Protein AF-A0A7X2L5D1-F1 (afdb_monomer_lite)

pLDDT: mean 70.17, std 17.91, range [30.97, 89.94]

Foldseek 3Di:
DPVVVVVVVVCVQAPAAPWDWDFDDDAAWTKIWIDGDPDPWIKIKTWRDGPDPVPPDPCQDPVNVQVVQVVQCVCVVVDPWPWWHWDATPVRGQWDWDADPNDIIIMGMTTDDDPPDDPDPFPQPPDPRIRTGDDDD

Sequence (137 aa):
MDYTKCFKEVLLKYSFIDPIVELIRHNENITYKVKEKGSADTYLLRMHKPVTKNMQGMHNTREAIQSELEYLLAWSVHSDLPVQIPVSNLNGKLVTSVVIECEEVHCSVLKWIVPLWPKVNCEILYYPFTLILFPEE

Secondary structure (DSSP, 8-state):
--HHHHHHHHHTTTT-SSEEEEEEE-SSSEEEEEEETT-S-EEEEEEE--SSGGG--GGGSHHHHHHHHHHHHHHHHH-SS-BPPEE--TTS-SEEEEEETTEEEEEEEEEPPPP-S-S------EETTEEB-PPP-

Organism: NCBI:txid2666075

Structure (mmCIF, N/CA/C/O backbone):
data_AF-A0A7X2L5D1-F1
#
_entry.id   AF-A0A7X2L5D1-F1
#
loop_
_atom_site.group_PDB
_atom_site.id
_atom_site.type_symbol
_atom_site.label_atom_id
_atom_site.label_alt_id
_atom_site.label_comp_id
_atom_site.label_asym_id
_atom_site.label_entity_id
_atom_site.label_seq_id
_atom_site.pdbx_PDB_ins_code
_atom_site.Cartn_x
_atom_site.Cartn_y
_atom_site.Cartn_z
_atom_site.occupancy
_atom_site.B_iso_or_equiv
_atom_site.auth_seq_id
_atom_site.auth_comp_id
_atom_site.auth_asym_id
_atom_site.auth_atom_id
_atom_site.pdbx_PDB_model_num
ATOM 1 N N . MET A 1 1 ? -15.408 -9.327 9.034 1.00 53.94 1 MET A N 1
ATOM 2 C CA . MET A 1 1 ? -14.887 -8.227 8.200 1.00 53.94 1 MET A CA 1
ATOM 3 C C . MET A 1 1 ? -14.406 -8.789 6.878 1.00 53.94 1 MET A C 1
ATOM 5 O O . MET A 1 1 ? -13.429 -9.530 6.852 1.00 53.94 1 MET A O 1
ATOM 9 N N . ASP A 1 2 ? -15.097 -8.450 5.791 1.00 60.69 2 ASP A N 1
ATOM 10 C CA . ASP A 1 2 ? -14.664 -8.750 4.423 1.00 60.69 2 ASP A CA 1
ATOM 11 C C . ASP A 1 2 ? -13.571 -7.764 3.990 1.00 60.69 2 ASP A C 1
ATOM 13 O O . ASP A 1 2 ? -13.816 -6.780 3.285 1.00 60.69 2 ASP A O 1
ATOM 17 N N . TYR A 1 3 ? -12.329 -8.026 4.403 1.00 65.38 3 TYR A N 1
ATOM 18 C CA . TYR A 1 3 ? -11.176 -7.207 4.004 1.00 65.38 3 TYR A CA 1
ATOM 19 C C . TYR A 1 3 ? -10.985 -7.154 2.479 1.00 65.38 3 TYR A C 1
ATOM 21 O O . TYR A 1 3 ? -10.403 -6.208 1.949 1.00 65.38 3 TYR A O 1
ATOM 29 N N . THR A 1 4 ? -11.563 -8.122 1.765 1.00 67.62 4 THR A N 1
ATOM 30 C CA . THR A 1 4 ? -11.601 -8.196 0.304 1.00 67.62 4 THR A CA 1
ATOM 31 C C . THR A 1 4 ? -12.297 -7.006 -0.356 1.00 67.62 4 THR A C 1
ATOM 33 O O . THR A 1 4 ? -11.934 -6.623 -1.465 1.00 67.62 4 THR A O 1
ATOM 36 N N . LYS A 1 5 ? -13.299 -6.404 0.299 1.00 71.56 5 LYS A N 1
ATOM 37 C CA . LYS A 1 5 ? -13.961 -5.194 -0.217 1.00 71.56 5 LYS A CA 1
ATOM 38 C C . LYS A 1 5 ? -13.126 -3.945 0.043 1.00 71.56 5 LYS A C 1
ATOM 40 O O . LYS A 1 5 ? -13.040 -3.085 -0.824 1.00 71.56 5 LYS A O 1
ATOM 45 N N . CYS A 1 6 ? -12.465 -3.887 1.198 1.00 74.38 6 CYS A N 1
ATOM 46 C CA . CYS A 1 6 ? -11.640 -2.751 1.590 1.00 74.38 6 CYS A CA 1
ATOM 47 C C . CYS A 1 6 ? -10.523 -2.471 0.580 1.00 74.38 6 CYS A C 1
ATOM 49 O O . CYS A 1 6 ? -10.437 -1.366 0.050 1.00 74.38 6 CYS A O 1
ATOM 51 N N . PHE A 1 7 ? -9.684 -3.467 0.277 1.00 78.88 7 PHE A N 1
ATOM 52 C CA . PHE A 1 7 ? -8.536 -3.208 -0.590 1.00 78.88 7 PHE A CA 1
ATOM 53 C C . PHE A 1 7 ? -8.973 -2.818 -2.008 1.00 78.88 7 PHE A C 1
ATOM 55 O O . PHE A 1 7 ? -8.300 -2.014 -2.638 1.00 78.88 7 PHE A O 1
ATOM 62 N N . LYS A 1 8 ? -10.109 -3.332 -2.505 1.00 83.19 8 LYS A N 1
ATOM 63 C CA . LYS A 1 8 ? -10.649 -2.954 -3.820 1.00 83.19 8 LYS A CA 1
ATOM 64 C C . LYS A 1 8 ? -11.009 -1.471 -3.865 1.00 83.19 8 LYS A C 1
ATOM 66 O O . LYS A 1 8 ? -10.563 -0.780 -4.772 1.00 83.19 8 LYS A O 1
ATOM 71 N N . GLU A 1 9 ? -11.727 -0.980 -2.857 1.00 84.12 9 GLU A N 1
ATOM 72 C CA . GLU A 1 9 ? -12.069 0.444 -2.728 1.00 84.12 9 GLU A CA 1
ATOM 73 C C . GLU A 1 9 ? -10.822 1.329 -2.642 1.00 84.12 9 GLU A C 1
ATOM 75 O O . GLU A 1 9 ? -10.778 2.419 -3.212 1.00 84.12 9 GLU A O 1
ATOM 80 N N . VAL A 1 10 ? -9.781 0.854 -1.950 1.00 86.12 10 VAL A N 1
ATOM 81 C CA . VAL A 1 10 ? -8.506 1.571 -1.883 1.00 86.12 10 VAL A CA 1
ATOM 82 C C . VAL A 1 10 ? -7.832 1.597 -3.252 1.00 86.12 10 VAL A C 1
ATOM 84 O O . VAL A 1 10 ? -7.429 2.667 -3.689 1.00 86.12 10 VAL A O 1
ATOM 87 N N . LEU A 1 11 ? -7.735 0.460 -3.947 1.00 85.62 11 LEU A N 1
ATOM 88 C CA . LEU A 1 11 ? -7.060 0.358 -5.246 1.00 85.62 11 LEU A CA 1
ATOM 89 C C . LEU A 1 11 ? -7.719 1.203 -6.334 1.00 85.62 11 LEU A C 1
ATOM 91 O O . LEU A 1 11 ? -7.001 1.745 -7.165 1.00 85.62 11 LEU A O 1
ATOM 95 N N . LEU A 1 12 ? -9.042 1.393 -6.290 1.00 87.19 12 LEU A N 1
ATOM 96 C CA . LEU A 1 12 ? -9.755 2.303 -7.198 1.00 87.19 12 LEU A CA 1
ATOM 97 C C . LEU A 1 12 ? -9.305 3.767 -7.066 1.00 87.19 12 LEU A C 1
ATOM 99 O O . LEU A 1 12 ? -9.517 4.563 -7.976 1.00 87.19 12 LEU A O 1
ATOM 103 N N . LYS A 1 13 ? -8.679 4.140 -5.943 1.00 87.69 13 LYS A N 1
ATOM 104 C CA . LYS A 1 13 ? -8.114 5.481 -5.730 1.00 87.69 13 LYS A CA 1
ATOM 105 C C . LYS A 1 13 ? -6.696 5.626 -6.283 1.00 87.69 13 LYS A C 1
ATOM 107 O O . LYS A 1 13 ? -6.124 6.709 -6.170 1.00 87.69 13 LYS A O 1
ATOM 112 N N . TYR A 1 14 ? -6.135 4.576 -6.873 1.00 87.50 14 TYR A N 1
ATOM 113 C CA . TYR A 1 14 ? -4.819 4.561 -7.503 1.00 87.50 14 TYR A CA 1
ATOM 114 C C . TYR A 1 14 ? -4.952 4.203 -8.986 1.00 87.50 14 TYR A C 1
ATOM 116 O O . TYR A 1 14 ? -5.917 3.570 -9.403 1.00 87.50 14 TYR A O 1
ATOM 124 N N . SER A 1 15 ? -3.962 4.585 -9.790 1.00 84.62 15 SER A N 1
ATOM 125 C CA . SER A 1 15 ? -3.954 4.352 -11.242 1.00 84.62 15 SER A CA 1
ATOM 126 C C . SER A 1 15 ? -3.583 2.916 -11.648 1.00 84.62 15 SER A C 1
ATOM 128 O O . SER A 1 15 ? -3.007 2.732 -12.715 1.00 84.62 15 SER A O 1
ATOM 130 N N . PHE A 1 16 ? -3.851 1.910 -10.809 1.00 85.12 16 PHE A N 1
ATOM 131 C CA . PHE A 1 16 ? -3.438 0.534 -11.093 1.00 85.12 16 PHE A CA 1
ATOM 132 C C . PHE A 1 16 ? -4.267 -0.105 -12.214 1.00 85.12 16 PHE A C 1
ATOM 134 O O . PHE A 1 16 ? -5.497 -0.029 -12.205 1.00 85.12 16 PHE A O 1
ATOM 141 N N . ILE A 1 17 ? -3.603 -0.809 -13.133 1.00 82.75 17 ILE A N 1
ATOM 142 C CA . ILE A 1 17 ? -4.240 -1.525 -14.251 1.00 82.75 17 ILE A CA 1
ATOM 143 C C . ILE A 1 17 ? -4.283 -3.036 -13.964 1.00 82.75 17 ILE A C 1
ATOM 145 O O . ILE A 1 17 ? -3.248 -3.694 -13.915 1.00 82.75 17 ILE A O 1
ATOM 149 N N . ASP A 1 18 ? -5.485 -3.601 -13.794 1.00 82.69 18 ASP A N 1
ATOM 150 C CA . ASP A 1 18 ? -5.703 -5.036 -13.492 1.00 82.69 18 ASP A CA 1
ATOM 151 C C . ASP A 1 18 ? -4.763 -5.556 -12.363 1.00 82.69 18 ASP A C 1
ATOM 153 O O . ASP A 1 18 ? -3.936 -6.447 -12.586 1.00 82.69 18 ASP A O 1
ATOM 157 N N . PRO A 1 19 ? -4.806 -4.951 -11.152 1.00 86.00 19 PRO A N 1
ATOM 158 C CA . PRO A 1 19 ? -3.895 -5.307 -10.070 1.00 86.00 19 PRO A CA 1
ATOM 159 C C . PRO A 1 19 ? -4.199 -6.692 -9.485 1.00 86.00 19 PRO A C 1
ATOM 161 O O . PRO A 1 19 ? -5.319 -6.993 -9.069 1.00 86.00 19 PRO A O 1
ATOM 164 N N . ILE A 1 20 ? -3.154 -7.504 -9.352 1.00 85.81 20 ILE A N 1
ATOM 165 C CA . ILE A 1 20 ? -3.148 -8.775 -8.629 1.00 85.81 20 ILE A CA 1
ATOM 166 C C . ILE A 1 20 ? -2.791 -8.488 -7.171 1.00 85.81 20 ILE A C 1
ATOM 168 O O . ILE A 1 20 ? -1.752 -7.891 -6.886 1.00 85.81 20 ILE A O 1
ATOM 172 N N . VAL A 1 21 ? -3.649 -8.916 -6.245 1.00 85.50 21 VAL A N 1
ATOM 173 C CA . VAL A 1 21 ? -3.522 -8.607 -4.816 1.00 85.50 21 VAL A CA 1
ATOM 174 C C . VAL A 1 21 ? -3.326 -9.885 -4.014 1.00 85.50 21 VAL A C 1
ATOM 176 O O . VAL A 1 21 ? -4.137 -10.803 -4.107 1.00 85.50 21 VAL A O 1
ATOM 179 N N . GLU A 1 22 ? -2.282 -9.927 -3.190 1.00 84.44 22 GLU A N 1
ATOM 180 C CA . GLU A 1 22 ? -1.947 -11.068 -2.332 1.00 84.44 22 GLU A CA 1
ATOM 181 C C . GLU A 1 22 ? -1.806 -10.604 -0.878 1.00 84.44 22 GLU A C 1
ATOM 183 O O . GLU A 1 22 ? -1.111 -9.631 -0.596 1.00 84.44 22 GLU A O 1
ATOM 188 N N . LEU A 1 23 ? -2.451 -11.275 0.076 1.00 81.19 23 LEU A N 1
ATOM 189 C CA . LEU A 1 23 ? -2.298 -10.946 1.497 1.00 81.19 23 LEU A CA 1
ATOM 190 C C . LEU A 1 23 ? -0.948 -11.467 2.016 1.00 81.19 23 LEU A C 1
ATOM 192 O O . LEU A 1 23 ? -0.681 -12.660 1.913 1.00 81.19 23 LEU A O 1
ATOM 196 N N . ILE A 1 24 ? -0.129 -10.594 2.613 1.00 79.81 24 ILE A N 1
ATOM 197 C CA . ILE A 1 24 ? 1.179 -10.974 3.179 1.00 79.81 24 ILE A CA 1
ATOM 198 C C . ILE A 1 24 ? 1.137 -11.063 4.711 1.00 79.81 24 ILE A C 1
ATOM 200 O O . ILE A 1 24 ? 1.716 -11.979 5.289 1.00 79.81 24 ILE A O 1
ATOM 204 N N . ARG A 1 25 ? 0.489 -10.112 5.398 1.00 68.19 25 ARG A N 1
ATOM 205 C CA . ARG A 1 25 ? 0.510 -10.027 6.874 1.00 68.19 25 ARG A CA 1
ATOM 206 C C . ARG A 1 25 ? -0.835 -9.557 7.419 1.00 68.19 25 ARG A C 1
ATOM 208 O O . ARG A 1 25 ? -1.506 -8.754 6.779 1.00 68.19 25 ARG A O 1
ATOM 215 N N . HIS A 1 26 ? -1.201 -10.049 8.602 1.00 63.94 26 HIS A N 1
ATOM 216 C CA . HIS A 1 26 ? -2.486 -9.759 9.253 1.00 63.94 26 HIS A CA 1
ATOM 217 C C . HIS A 1 26 ? -2.383 -9.455 10.763 1.00 63.94 26 HIS A C 1
ATOM 219 O O . HIS A 1 26 ? -3.414 -9.372 11.41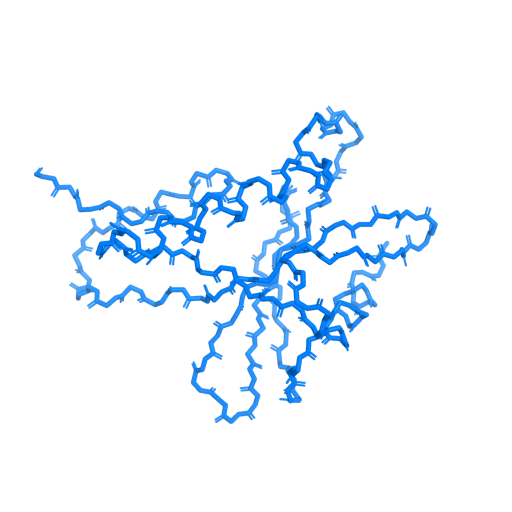9 1.00 63.94 26 HIS A O 1
ATOM 225 N N . ASN A 1 27 ? -1.173 -9.333 11.329 1.00 55.84 27 ASN A N 1
ATOM 226 C CA . ASN A 1 27 ? -0.986 -9.347 12.790 1.00 55.84 27 ASN A CA 1
ATOM 227 C C . ASN A 1 27 ? -1.181 -7.974 13.467 1.00 55.84 27 ASN A C 1
ATOM 229 O O . ASN A 1 27 ? -1.923 -7.870 14.434 1.00 55.84 27 ASN A O 1
ATOM 233 N N . GLU A 1 28 ? -0.539 -6.919 12.958 1.00 55.16 28 GLU A N 1
ATOM 234 C CA . GLU A 1 28 ? -0.631 -5.554 13.527 1.00 55.16 28 GLU A CA 1
ATOM 235 C C . GLU A 1 28 ? -1.214 -4.558 12.524 1.00 55.16 28 GLU A C 1
ATOM 237 O O . GLU A 1 28 ? -2.076 -3.759 12.867 1.00 55.16 28 GLU A O 1
ATOM 242 N N . ASN A 1 29 ? -0.779 -4.674 11.270 1.00 63.38 29 ASN A N 1
ATOM 243 C CA . ASN A 1 29 ? -1.326 -3.988 10.111 1.00 63.38 29 ASN A CA 1
ATOM 244 C C . ASN A 1 29 ? -1.657 -5.047 9.061 1.00 63.38 29 ASN A C 1
ATOM 246 O O . ASN A 1 29 ? -0.910 -6.023 8.899 1.00 63.38 29 ASN A O 1
ATOM 250 N N . ILE A 1 30 ? -2.768 -4.864 8.351 1.00 76.00 30 ILE A N 1
ATOM 251 C CA . ILE A 1 30 ? -3.113 -5.755 7.246 1.00 76.00 30 ILE A CA 1
ATOM 252 C C . ILE A 1 30 ? -2.349 -5.269 6.022 1.00 76.00 30 ILE A C 1
ATOM 254 O O . ILE A 1 30 ? -2.564 -4.154 5.546 1.00 76.00 30 ILE A O 1
ATOM 258 N N . THR A 1 31 ? -1.451 -6.110 5.525 1.00 83.06 31 THR A N 1
ATOM 259 C CA . THR A 1 31 ? -0.548 -5.758 4.433 1.00 83.06 31 THR A CA 1
ATOM 260 C C . THR A 1 31 ? -0.806 -6.648 3.233 1.00 83.06 31 THR A C 1
ATOM 262 O O . THR A 1 31 ? -0.691 -7.874 3.326 1.00 83.06 31 THR A O 1
ATOM 265 N N . TYR A 1 32 ? -1.093 -6.024 2.097 1.00 84.69 32 TYR A N 1
ATOM 266 C CA . TYR A 1 32 ? -1.244 -6.679 0.809 1.00 84.69 32 TYR A CA 1
ATOM 267 C C . TYR A 1 32 ? -0.076 -6.351 -0.109 1.00 84.69 32 TYR A C 1
ATOM 269 O O . TYR A 1 32 ? 0.366 -5.208 -0.208 1.00 84.69 32 TYR A O 1
ATOM 277 N N . LYS A 1 33 ? 0.383 -7.357 -0.837 1.00 86.44 33 LYS A N 1
ATOM 278 C CA . LYS A 1 33 ? 1.163 -7.187 -2.050 1.00 86.44 33 LYS A CA 1
ATOM 279 C C . LYS A 1 33 ? 0.212 -6.819 -3.170 1.00 86.44 33 LYS A C 1
ATOM 281 O O . LYS A 1 33 ? -0.810 -7.477 -3.341 1.00 86.44 33 LYS A O 1
ATOM 286 N N . VAL A 1 34 ? 0.557 -5.806 -3.940 1.00 87.50 34 VAL A N 1
ATOM 287 C CA . VAL A 1 34 ? -0.185 -5.398 -5.127 1.00 87.50 34 VAL A CA 1
ATOM 288 C C . VAL A 1 34 ? 0.794 -5.438 -6.285 1.00 87.50 34 VAL A C 1
ATOM 290 O O . VAL A 1 34 ? 1.836 -4.789 -6.241 1.00 87.50 34 VAL A O 1
ATOM 293 N N . LYS A 1 35 ? 0.494 -6.227 -7.309 1.00 87.38 35 LYS A N 1
ATOM 294 C CA . LYS A 1 35 ? 1.298 -6.318 -8.524 1.00 87.38 35 LYS A CA 1
ATOM 295 C C . LYS A 1 35 ? 0.438 -5.947 -9.712 1.00 87.38 35 LYS A C 1
ATOM 297 O O . LYS A 1 35 ? -0.643 -6.497 -9.883 1.00 87.38 35 LYS A O 1
ATOM 302 N N . GLU A 1 36 ? 0.925 -5.046 -10.544 1.00 83.19 36 GLU A N 1
ATOM 303 C CA . GLU A 1 36 ? 0.207 -4.677 -11.755 1.00 83.19 36 GLU A CA 1
ATOM 304 C C . GLU A 1 36 ? 0.446 -5.714 -12.858 1.00 83.19 36 GLU A C 1
ATOM 306 O O . GLU A 1 36 ? 1.567 -6.198 -13.060 1.00 83.19 36 GLU A O 1
ATOM 311 N N . LYS A 1 37 ? -0.614 -6.105 -13.565 1.00 79.69 37 LYS A N 1
ATOM 312 C CA . LYS A 1 37 ? -0.515 -7.122 -14.609 1.00 79.69 37 LYS A CA 1
ATOM 313 C C . LYS A 1 37 ? 0.205 -6.546 -15.825 1.00 79.69 37 LYS A C 1
ATOM 315 O O . LYS A 1 37 ? -0.311 -5.685 -16.522 1.00 79.69 37 LYS A O 1
ATOM 320 N N . GLY A 1 38 ? 1.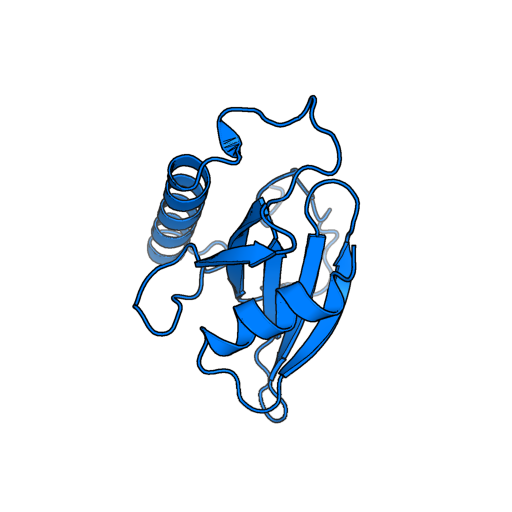403 -7.061 -16.086 1.00 74.75 38 GLY A N 1
ATOM 321 C CA . GLY A 1 38 ? 2.275 -6.570 -17.156 1.00 74.75 38 GLY A CA 1
ATOM 322 C C . GLY A 1 38 ? 3.354 -5.595 -16.682 1.00 74.75 38 GLY A C 1
ATOM 323 O O . GLY A 1 38 ? 4.262 -5.315 -17.459 1.00 74.75 38 GLY A O 1
ATOM 324 N N . SER A 1 39 ? 3.326 -5.157 -15.416 1.00 77.75 39 SER A N 1
ATOM 325 C CA . SER A 1 39 ? 4.438 -4.416 -14.817 1.00 77.75 39 SER A CA 1
ATOM 326 C C . SER A 1 39 ? 5.367 -5.336 -14.021 1.00 77.75 39 SER A C 1
ATOM 328 O O . SER A 1 39 ? 4.954 -6.337 -13.419 1.00 77.75 39 SER A O 1
ATOM 330 N N . ALA A 1 40 ? 6.653 -4.988 -14.018 1.00 73.44 40 ALA A N 1
ATOM 331 C CA . ALA A 1 40 ? 7.628 -5.556 -13.091 1.00 73.44 40 ALA A CA 1
ATOM 332 C C . ALA A 1 40 ? 7.503 -4.932 -11.689 1.00 73.44 40 ALA A C 1
ATOM 334 O O . ALA A 1 40 ? 7.973 -5.521 -10.712 1.00 73.44 40 ALA A O 1
ATOM 335 N N . ASP A 1 41 ? 6.838 -3.778 -11.583 1.00 80.38 41 ASP A N 1
ATOM 336 C CA . ASP A 1 41 ? 6.681 -3.067 -10.326 1.00 80.38 41 ASP A CA 1
ATOM 337 C C . ASP A 1 41 ? 5.752 -3.818 -9.376 1.00 80.38 41 ASP A C 1
ATOM 339 O O . ASP A 1 41 ? 4.662 -4.289 -9.718 1.00 80.38 41 ASP A O 1
ATOM 343 N N . THR A 1 42 ? 6.216 -3.923 -8.138 1.00 84.44 42 THR A N 1
ATOM 344 C CA . THR A 1 42 ? 5.445 -4.462 -7.028 1.00 84.44 42 THR A CA 1
ATOM 345 C C . THR A 1 42 ? 5.219 -3.346 -6.024 1.00 84.44 42 THR A C 1
ATOM 347 O O . THR A 1 42 ? 6.083 -2.504 -5.781 1.00 84.44 42 THR A O 1
ATOM 350 N N . TYR A 1 43 ? 4.046 -3.359 -5.417 1.00 87.94 43 TYR A N 1
ATOM 351 C CA . TYR A 1 43 ? 3.611 -2.389 -4.436 1.00 87.94 43 TYR A CA 1
ATOM 352 C C . TYR A 1 43 ? 3.143 -3.112 -3.180 1.00 87.94 43 TYR A C 1
ATOM 354 O O . TYR A 1 43 ? 2.804 -4.297 -3.182 1.00 87.94 43 TYR A O 1
ATOM 362 N N . LEU A 1 44 ? 3.144 -2.373 -2.087 1.00 87.44 44 LEU A N 1
ATOM 363 C CA . LEU A 1 44 ? 2.767 -2.817 -0.767 1.00 87.44 44 LEU A CA 1
ATOM 364 C C . LEU A 1 44 ? 1.667 -1.890 -0.258 1.00 87.44 44 LEU A C 1
ATOM 366 O O . LEU A 1 44 ? 1.909 -0.723 0.038 1.00 87.44 44 LEU A O 1
ATOM 370 N N . LEU A 1 45 ? 0.454 -2.414 -0.168 1.00 86.94 45 LEU A N 1
ATOM 371 C CA . LEU A 1 45 ? -0.689 -1.733 0.416 1.00 86.94 45 LEU A CA 1
ATOM 372 C C . LEU A 1 45 ? -0.755 -2.077 1.907 1.00 86.94 45 LEU A C 1
ATOM 374 O O . LEU A 1 45 ? -0.956 -3.234 2.269 1.00 86.94 45 LEU A O 1
ATOM 378 N N . ARG A 1 46 ? -0.607 -1.073 2.770 1.00 85.62 46 ARG A N 1
ATOM 379 C CA . ARG A 1 46 ? -0.758 -1.188 4.226 1.00 85.62 46 ARG A CA 1
ATOM 380 C C . ARG A 1 46 ? -2.081 -0.574 4.642 1.00 85.62 46 ARG A C 1
ATOM 382 O O . ARG A 1 46 ? -2.332 0.597 4.374 1.00 85.62 46 ARG A O 1
ATOM 389 N N . MET A 1 47 ? -2.904 -1.356 5.324 1.00 82.62 47 MET A N 1
ATOM 390 C CA . MET A 1 47 ? -4.082 -0.860 6.023 1.00 82.62 47 MET A CA 1
ATOM 391 C C . MET A 1 47 ? -3.713 -0.704 7.496 1.00 82.62 47 MET A C 1
ATOM 393 O O . MET A 1 47 ? -3.457 -1.696 8.186 1.00 82.62 47 MET A O 1
ATOM 397 N N . HIS A 1 48 ? -3.668 0.545 7.952 1.00 78.62 48 HIS A N 1
ATOM 398 C CA . HIS A 1 48 ? -3.315 0.935 9.317 1.00 78.62 48 HIS A CA 1
ATOM 399 C C . HIS A 1 48 ? -4.547 0.797 10.203 1.00 78.62 48 HIS A C 1
ATOM 401 O O . HIS A 1 48 ? -5.186 1.772 10.597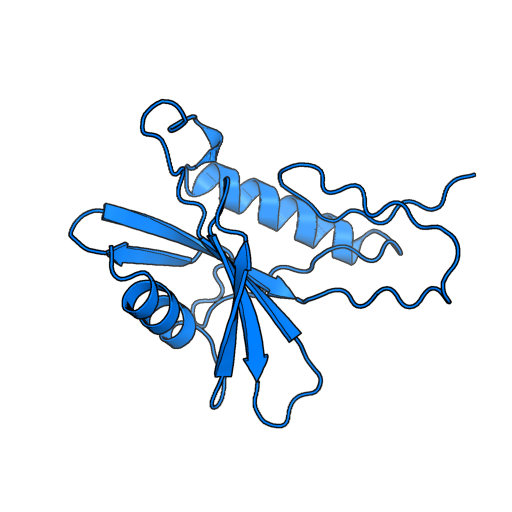 1.00 78.62 48 HIS A O 1
ATOM 407 N N . LYS A 1 49 ? -4.947 -0.456 10.427 1.00 67.19 49 LYS A N 1
ATOM 408 C CA . LYS A 1 49 ? -6.060 -0.807 11.303 1.00 67.19 49 LYS A CA 1
ATOM 409 C C . LYS A 1 49 ? -5.532 -1.672 12.444 1.00 67.19 49 LYS A C 1
ATOM 411 O O . LYS A 1 49 ? -5.163 -2.817 12.181 1.00 67.19 49 LYS A O 1
ATOM 416 N N . PRO A 1 50 ? -5.551 -1.188 13.696 1.00 55.94 50 PRO A N 1
ATOM 417 C CA . PRO A 1 50 ? -5.216 -2.029 14.830 1.00 55.94 50 PRO A CA 1
ATOM 418 C C . PRO A 1 50 ? -6.282 -3.122 14.980 1.00 55.94 50 PRO A C 1
ATOM 420 O O . PRO A 1 50 ? -7.481 -2.840 15.013 1.00 55.94 50 PRO A O 1
ATOM 423 N N . VAL A 1 51 ? -5.847 -4.377 15.102 1.00 52.03 51 VAL A N 1
ATOM 424 C CA . VAL A 1 51 ? -6.730 -5.540 15.329 1.00 52.03 51 VAL A CA 1
ATOM 425 C C . VAL A 1 51 ? -7.413 -5.471 16.710 1.00 52.03 51 VAL A C 1
ATOM 427 O O . VAL A 1 51 ? -8.459 -6.081 16.927 1.00 52.03 51 VAL A O 1
ATOM 430 N N . THR A 1 52 ? -6.886 -4.654 17.629 1.00 43.41 52 THR A N 1
ATOM 431 C CA . THR A 1 52 ? -7.343 -4.549 19.022 1.00 43.41 52 THR A CA 1
ATOM 432 C C . THR A 1 52 ? -7.699 -3.101 19.378 1.00 43.41 52 THR A C 1
ATOM 434 O O . THR A 1 52 ? -6.871 -2.206 19.215 1.00 43.41 52 THR A O 1
ATOM 437 N N . LYS A 1 53 ? -8.893 -2.848 19.945 1.00 46.72 53 LYS A N 1
ATOM 438 C CA . LYS A 1 53 ? -9.323 -1.500 20.397 1.00 46.72 53 LYS A CA 1
ATOM 439 C C . LYS A 1 53 ? -8.362 -0.851 21.410 1.00 46.72 53 LYS A C 1
ATOM 441 O O . LYS A 1 53 ? -8.209 0.362 21.394 1.00 46.72 53 LYS A O 1
ATOM 446 N N . ASN A 1 54 ? -7.653 -1.647 22.216 1.00 45.38 54 ASN A N 1
ATOM 447 C CA . ASN A 1 54 ? -6.625 -1.162 23.152 1.00 45.38 54 ASN A CA 1
ATOM 448 C C . ASN A 1 54 ? -5.317 -0.698 22.477 1.00 45.38 54 ASN A C 1
ATOM 450 O O . ASN A 1 54 ? -4.443 -0.180 23.162 1.00 45.38 54 ASN A O 1
ATOM 454 N N . MET A 1 55 ? -5.173 -0.869 21.157 1.00 48.97 55 MET A N 1
ATOM 455 C CA . MET A 1 55 ? -4.065 -0.339 20.348 1.00 48.97 55 MET A CA 1
ATOM 456 C C . MET A 1 55 ? -4.498 0.851 19.475 1.00 48.97 55 MET A C 1
ATOM 458 O O . MET A 1 55 ? -3.770 1.256 18.568 1.00 48.97 55 MET A O 1
ATOM 462 N N . GLN A 1 56 ? -5.666 1.452 19.745 1.00 48.34 56 GLN A N 1
ATOM 463 C CA . GLN A 1 56 ? -6.001 2.793 19.253 1.00 48.34 56 GLN A CA 1
ATOM 464 C C . GLN A 1 56 ? -5.150 3.835 19.998 1.00 48.34 56 GLN A C 1
ATOM 466 O O . GLN A 1 56 ? -5.629 4.579 20.847 1.00 48.34 56 GLN A O 1
ATOM 471 N N . GLY A 1 57 ? -3.845 3.836 19.729 1.00 51.44 57 GLY A N 1
ATOM 472 C CA . GLY A 1 57 ? -2.938 4.900 20.143 1.00 51.44 57 GLY A CA 1
ATOM 473 C C . GLY A 1 57 ? -2.953 6.068 19.154 1.00 51.44 57 GLY A C 1
ATOM 474 O O . GLY A 1 57 ? -3.444 5.943 18.031 1.00 51.44 57 GLY A O 1
ATOM 475 N N . MET A 1 58 ? -2.322 7.179 19.550 1.00 51.94 58 MET A N 1
ATOM 476 C CA . MET A 1 58 ? -2.120 8.405 18.752 1.00 51.94 58 MET A CA 1
ATOM 477 C C . MET A 1 58 ? -1.442 8.194 17.380 1.00 51.94 58 MET A C 1
ATOM 479 O O . MET A 1 58 ? -1.383 9.129 16.592 1.00 51.94 58 MET A O 1
ATOM 483 N N . HIS A 1 59 ? -0.948 6.989 17.083 1.00 51.88 59 HIS A N 1
ATOM 484 C CA . HIS A 1 59 ? -0.195 6.653 15.870 1.00 51.88 59 HIS A CA 1
ATOM 485 C C . HIS A 1 59 ? -1.056 6.174 14.691 1.00 51.88 59 HIS A C 1
ATOM 487 O O . HIS A 1 59 ? -0.578 6.163 13.565 1.00 51.88 59 HIS A O 1
ATOM 493 N N . ASN A 1 60 ? -2.323 5.807 14.922 1.00 59.34 60 ASN A N 1
ATOM 494 C CA . ASN A 1 60 ? -3.252 5.439 13.842 1.00 59.34 60 ASN A CA 1
ATOM 495 C C . ASN A 1 60 ? -4.046 6.638 13.312 1.00 59.34 60 ASN A C 1
ATOM 497 O O . ASN A 1 60 ? -4.961 6.466 12.512 1.00 59.34 60 ASN A O 1
ATOM 501 N N . THR A 1 61 ? -3.738 7.849 13.777 1.00 70.44 61 THR A N 1
ATOM 502 C CA . THR A 1 61 ? -4.330 9.059 13.215 1.00 70.44 61 THR A CA 1
ATOM 503 C C . THR A 1 61 ? -3.768 9.290 11.821 1.00 70.44 61 THR A C 1
ATOM 505 O O . THR A 1 61 ? -2.616 8.964 11.514 1.00 70.44 61 THR A O 1
ATOM 508 N N . ARG A 1 62 ? -4.588 9.882 10.957 1.00 77.44 62 ARG A N 1
ATOM 509 C CA . ARG A 1 62 ? -4.171 10.261 9.610 1.00 77.44 62 ARG A CA 1
ATOM 510 C C . ARG A 1 62 ? -2.900 11.112 9.626 1.00 77.44 62 ARG A C 1
ATOM 512 O O . ARG A 1 62 ? -2.062 10.950 8.746 1.00 77.44 62 ARG A O 1
ATOM 519 N N . GLU A 1 63 ? -2.762 11.999 10.604 1.00 77.19 63 GLU A N 1
ATOM 520 C CA . GLU A 1 63 ? -1.642 12.927 10.753 1.00 77.19 63 GLU A CA 1
ATOM 521 C C . GLU A 1 63 ? -0.344 12.201 11.123 1.00 77.19 63 GLU A C 1
ATOM 523 O O . GLU A 1 63 ? 0.714 12.531 10.584 1.00 77.19 63 GLU A O 1
ATOM 528 N N . ALA A 1 64 ? -0.423 11.184 11.987 1.00 76.62 64 ALA A N 1
ATOM 529 C CA . ALA A 1 64 ? 0.729 10.366 12.352 1.00 76.62 64 ALA A CA 1
ATOM 530 C C . ALA A 1 64 ? 1.221 9.543 11.155 1.00 76.62 64 ALA A C 1
ATOM 532 O O . ALA A 1 64 ? 2.410 9.566 10.839 1.00 76.62 64 ALA A O 1
ATOM 533 N N . ILE A 1 65 ? 0.297 8.895 10.437 1.00 81.38 65 ILE A N 1
ATOM 534 C CA . ILE A 1 65 ? 0.628 8.125 9.231 1.00 81.38 65 ILE A CA 1
ATOM 535 C C . ILE A 1 65 ? 1.187 9.058 8.151 1.00 81.38 65 ILE A C 1
ATOM 537 O O . ILE A 1 65 ? 2.183 8.736 7.515 1.00 81.38 65 ILE A O 1
ATOM 541 N N . GLN A 1 66 ? 0.584 10.233 7.947 1.00 84.25 66 GLN A N 1
ATOM 542 C CA . GLN A 1 66 ? 1.081 11.216 6.983 1.00 84.25 66 GLN A CA 1
ATOM 543 C C . GLN A 1 66 ? 2.514 11.646 7.322 1.00 84.25 66 GLN A C 1
ATOM 545 O O . GLN A 1 66 ? 3.361 11.615 6.434 1.00 84.25 66 GLN A O 1
ATOM 550 N N . SER A 1 67 ? 2.796 11.959 8.590 1.00 81.94 67 SER A N 1
ATOM 551 C CA . SER A 1 67 ? 4.142 12.330 9.052 1.00 81.94 67 SER A CA 1
ATOM 552 C C . SER A 1 67 ? 5.165 11.215 8.806 1.00 81.94 67 SER A C 1
ATOM 554 O O . SER A 1 67 ? 6.274 11.490 8.355 1.00 81.94 67 SER A O 1
ATOM 556 N N . GLU A 1 68 ? 4.797 9.950 9.048 1.00 81.81 68 GLU A N 1
ATOM 557 C CA . GLU A 1 68 ? 5.653 8.787 8.760 1.00 81.81 68 GLU A CA 1
ATOM 558 C C . GLU A 1 68 ? 5.968 8.686 7.261 1.00 81.81 68 GLU A C 1
ATOM 560 O O . GLU A 1 68 ? 7.128 8.534 6.877 1.00 81.81 68 GLU A O 1
ATOM 565 N N . LEU A 1 69 ? 4.955 8.817 6.397 1.00 86.19 69 LEU A N 1
ATOM 566 C CA . LEU A 1 69 ? 5.145 8.744 4.946 1.00 86.19 69 LEU A CA 1
ATOM 567 C C . LEU A 1 69 ? 5.967 9.923 4.414 1.00 86.19 69 LEU A C 1
ATOM 569 O O . LEU A 1 69 ? 6.805 9.727 3.539 1.00 86.19 69 LEU A O 1
ATOM 573 N N . GLU A 1 70 ? 5.760 11.133 4.931 1.00 84.31 70 GLU A N 1
ATOM 574 C CA . GLU A 1 70 ? 6.560 12.309 4.567 1.00 84.31 70 GLU A CA 1
ATOM 575 C C . GLU A 1 70 ? 8.021 12.140 4.982 1.00 84.31 70 GLU A C 1
ATOM 577 O O . GLU A 1 70 ? 8.920 12.460 4.204 1.00 84.31 70 GLU A O 1
ATOM 582 N N . TYR A 1 71 ? 8.265 11.561 6.160 1.00 82.88 71 TYR A N 1
ATOM 583 C CA . TYR A 1 71 ? 9.611 11.244 6.625 1.00 82.88 71 TYR A CA 1
ATOM 584 C C . TYR A 1 71 ? 10.296 10.208 5.724 1.00 82.88 71 TYR A C 1
ATOM 586 O O . TYR A 1 71 ? 11.427 10.418 5.288 1.00 82.88 71 TYR A O 1
ATOM 594 N N . LEU A 1 72 ? 9.593 9.125 5.370 1.00 81.62 72 LEU A N 1
ATOM 595 C CA . LEU A 1 72 ? 10.093 8.108 4.436 1.00 81.62 72 LEU A CA 1
ATOM 596 C C . LEU A 1 72 ? 10.382 8.683 3.052 1.00 81.62 72 LEU A C 1
ATOM 598 O O . LEU A 1 72 ? 11.404 8.357 2.447 1.00 81.62 72 LEU A O 1
ATOM 602 N N . LEU A 1 73 ? 9.504 9.555 2.555 1.00 83.06 73 LEU A N 1
ATOM 603 C CA . LEU A 1 73 ? 9.697 10.216 1.272 1.00 83.06 73 LEU A CA 1
ATOM 604 C C . LEU A 1 73 ? 10.937 11.116 1.304 1.00 83.06 73 LEU A C 1
ATOM 606 O O . LEU A 1 73 ? 11.773 11.018 0.407 1.00 83.06 73 LEU A O 1
ATOM 610 N N . ALA A 1 74 ? 11.100 11.933 2.347 1.00 81.69 74 ALA A N 1
ATOM 611 C CA . ALA A 1 74 ? 12.279 12.779 2.516 1.00 81.69 74 ALA A CA 1
ATOM 612 C C . ALA A 1 74 ? 13.567 11.943 2.578 1.00 81.69 74 ALA A C 1
ATOM 614 O O . ALA A 1 74 ? 14.539 12.249 1.889 1.00 81.69 74 ALA A O 1
ATOM 615 N N . TRP A 1 75 ? 13.566 10.839 3.327 1.00 77.38 75 TRP A N 1
ATOM 616 C CA . TRP A 1 75 ? 14.698 9.911 3.365 1.00 77.38 75 TRP A CA 1
ATOM 617 C C . TRP A 1 75 ? 14.994 9.267 2.013 1.00 77.38 75 TRP A C 1
ATOM 619 O O . TRP A 1 75 ? 16.162 9.174 1.645 1.00 77.38 75 TRP A O 1
ATOM 629 N N . SER A 1 76 ? 13.974 8.894 1.239 1.00 76.19 76 SER A N 1
ATOM 630 C CA . SER A 1 76 ? 14.176 8.322 -0.099 1.00 76.19 76 SER A CA 1
ATOM 631 C C . SER A 1 76 ? 14.818 9.292 -1.094 1.00 76.19 76 SER A C 1
ATOM 633 O O . SER A 1 76 ? 15.464 8.857 -2.040 1.00 76.19 76 SER A O 1
ATOM 635 N N . VAL A 1 77 ? 14.645 10.602 -0.889 1.00 76.56 77 VAL A N 1
ATOM 636 C CA . VAL A 1 77 ? 15.237 11.650 -1.735 1.00 76.56 77 VAL A CA 1
ATOM 637 C C . VAL A 1 77 ? 16.654 12.012 -1.284 1.00 76.56 77 VAL A C 1
ATOM 639 O O . VAL A 1 77 ? 17.473 12.423 -2.102 1.00 76.56 77 VAL A O 1
ATOM 642 N N . HIS A 1 78 ? 16.948 11.880 0.011 1.00 71.12 78 HIS A N 1
ATOM 643 C CA . HIS A 1 78 ? 18.188 12.372 0.617 1.00 71.12 78 HIS A CA 1
ATOM 644 C C . HIS A 1 78 ? 19.195 11.283 1.004 1.00 71.12 78 HIS A C 1
ATOM 646 O O . HIS A 1 78 ? 20.271 11.621 1.493 1.00 71.12 78 HIS A O 1
ATOM 652 N N . SER A 1 79 ? 18.878 10.001 0.814 1.00 62.56 79 SER A N 1
ATOM 653 C CA . SER A 1 79 ? 19.774 8.894 1.160 1.00 62.56 79 SER A CA 1
ATOM 654 C C . SER A 1 79 ? 19.869 7.860 0.042 1.00 62.56 79 SER A C 1
ATOM 656 O O . SER A 1 79 ? 18.882 7.567 -0.627 1.00 62.56 79 SER A O 1
ATOM 658 N N . ASP A 1 80 ? 21.051 7.262 -0.111 1.00 64.62 80 ASP A N 1
ATOM 659 C CA . ASP A 1 80 ? 21.294 6.131 -1.020 1.00 64.62 80 ASP A CA 1
ATOM 660 C C . ASP A 1 80 ? 20.780 4.791 -0.448 1.00 64.62 80 ASP A C 1
ATOM 662 O O . ASP A 1 80 ? 21.005 3.722 -1.022 1.00 64.62 80 ASP A O 1
ATOM 666 N N . LEU A 1 81 ? 20.098 4.824 0.704 1.00 63.50 81 LEU A N 1
ATOM 667 C CA . LEU A 1 81 ? 19.526 3.635 1.321 1.00 63.50 81 LEU A CA 1
ATOM 668 C C . LEU A 1 81 ? 18.245 3.227 0.581 1.00 63.50 81 LEU A C 1
ATOM 670 O O . LEU A 1 81 ? 17.359 4.059 0.362 1.00 63.50 81 LEU A O 1
ATOM 674 N N . PRO A 1 82 ? 18.077 1.937 0.243 1.00 66.00 82 PRO A N 1
ATOM 675 C CA . PRO A 1 82 ? 16.841 1.447 -0.340 1.00 66.00 82 PRO A CA 1
ATOM 676 C C . PRO A 1 82 ? 15.753 1.414 0.735 1.00 66.00 82 PRO A C 1
ATOM 678 O O . PRO A 1 82 ? 15.585 0.433 1.460 1.00 66.00 82 PRO A O 1
ATOM 681 N N . VAL A 1 83 ? 15.009 2.513 0.827 1.00 71.56 83 VAL A N 1
ATOM 682 C CA . VAL A 1 83 ? 13.829 2.660 1.682 1.00 71.56 83 VAL A CA 1
ATOM 683 C C . VAL A 1 83 ? 12.543 2.474 0.879 1.00 71.56 83 VAL A C 1
ATOM 685 O O . VAL A 1 83 ? 12.508 2.608 -0.346 1.00 71.56 83 VAL A O 1
ATOM 688 N N . GLN A 1 84 ? 11.449 2.162 1.572 1.00 74.88 84 GLN A N 1
ATOM 689 C CA . GLN A 1 84 ? 10.125 2.100 0.954 1.00 74.88 84 GLN A CA 1
ATOM 690 C C . GLN A 1 84 ? 9.661 3.497 0.527 1.00 74.88 84 GLN A C 1
ATOM 692 O O . GLN A 1 84 ? 9.574 4.405 1.349 1.00 74.88 84 GLN A O 1
ATOM 697 N N . ILE A 1 85 ? 9.314 3.650 -0.753 1.00 83.81 85 ILE A N 1
ATOM 698 C CA . ILE A 1 85 ? 8.880 4.935 -1.315 1.00 83.81 85 ILE A CA 1
ATOM 699 C C . ILE A 1 85 ? 7.351 4.994 -1.314 1.00 83.81 85 ILE A C 1
ATOM 701 O O . ILE A 1 85 ? 6.724 4.154 -1.967 1.00 83.81 85 ILE A O 1
ATOM 705 N N . PRO A 1 86 ? 6.718 5.956 -0.627 1.00 87.75 86 PRO A N 1
ATOM 706 C CA . PRO A 1 86 ? 5.270 6.084 -0.646 1.00 87.75 86 PRO A CA 1
ATOM 707 C C . PRO A 1 86 ? 4.751 6.533 -2.012 1.00 87.75 86 PRO A C 1
ATOM 709 O O . PRO A 1 86 ? 5.349 7.363 -2.694 1.00 87.75 86 PRO A O 1
ATOM 712 N N . VAL A 1 87 ? 3.615 5.965 -2.413 1.00 88.06 87 VAL A N 1
ATOM 713 C CA . VAL A 1 87 ? 2.944 6.244 -3.683 1.00 88.06 87 VAL A CA 1
ATOM 714 C C . VAL A 1 87 ? 1.717 7.099 -3.417 1.00 88.06 87 VAL A C 1
ATOM 716 O O . VAL A 1 87 ? 0.837 6.738 -2.632 1.00 88.06 87 VAL A O 1
ATOM 719 N N . SER A 1 88 ? 1.649 8.232 -4.106 1.00 89.56 88 SER A N 1
ATOM 720 C CA . SER A 1 88 ? 0.498 9.125 -4.085 1.00 89.56 88 SER A CA 1
ATOM 721 C C . SER A 1 88 ? -0.709 8.468 -4.755 1.00 89.56 88 SER A C 1
ATOM 7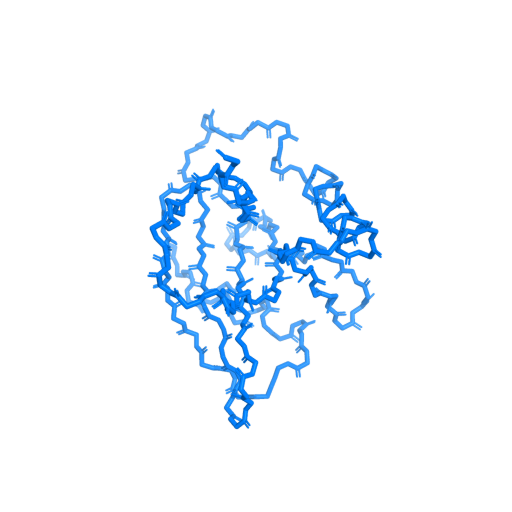23 O O . SER A 1 88 ? -0.586 7.807 -5.786 1.00 89.56 88 SER A O 1
ATOM 725 N N . ASN A 1 89 ? -1.894 8.677 -4.193 1.00 89.94 89 ASN A N 1
ATOM 726 C CA . ASN A 1 89 ? -3.145 8.324 -4.859 1.00 89.94 89 ASN A CA 1
ATOM 727 C C . ASN A 1 89 ? -3.464 9.289 -6.019 1.00 89.94 89 ASN A C 1
ATOM 729 O O . ASN A 1 89 ? -2.760 10.277 -6.233 1.00 89.94 89 ASN A O 1
ATOM 733 N N . LEU A 1 90 ? -4.568 9.044 -6.733 1.00 88.00 90 LEU A N 1
ATOM 734 C CA . LEU A 1 90 ? -5.056 9.883 -7.841 1.00 88.00 90 LEU A CA 1
ATOM 735 C C . LEU A 1 90 ? -5.276 11.360 -7.462 1.00 88.00 90 LEU A C 1
ATOM 737 O O . LEU A 1 90 ? -5.274 12.223 -8.332 1.00 88.00 90 LEU A O 1
ATOM 741 N N . ASN A 1 91 ? -5.444 11.661 -6.171 1.00 86.81 91 ASN A N 1
ATOM 742 C CA . ASN A 1 91 ? -5.604 13.021 -5.651 1.00 86.81 91 ASN A CA 1
ATOM 743 C C . ASN A 1 91 ? -4.281 13.637 -5.154 1.00 86.81 91 ASN A C 1
ATOM 745 O O . ASN A 1 91 ? -4.305 14.674 -4.493 1.00 86.81 91 ASN A O 1
ATOM 749 N N . GLY A 1 92 ? -3.140 12.980 -5.381 1.00 86.06 92 GLY A N 1
ATOM 750 C CA . GLY A 1 92 ? -1.826 13.437 -4.925 1.00 86.06 92 GLY A CA 1
ATOM 751 C C . GLY A 1 92 ? -1.567 13.266 -3.423 1.00 86.06 92 GLY A C 1
ATOM 752 O O .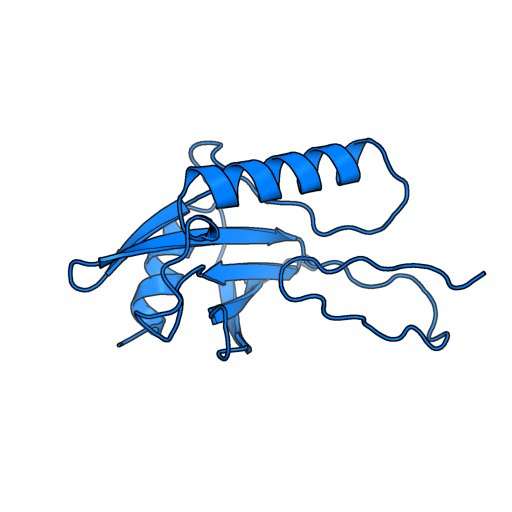 GLY A 1 92 ? -0.584 13.796 -2.918 1.00 86.06 92 GLY A O 1
ATOM 753 N N . LYS A 1 93 ? -2.417 12.536 -2.686 1.00 88.00 93 LYS A N 1
ATOM 754 C CA . LYS A 1 93 ? -2.246 12.305 -1.238 1.00 88.00 93 LYS A CA 1
ATOM 755 C C . LYS A 1 93 ? -1.531 10.983 -0.965 1.00 88.00 93 LYS A C 1
ATOM 757 O O . LYS A 1 93 ? -1.802 9.992 -1.639 1.00 88.00 93 LYS A O 1
ATOM 762 N N . LEU A 1 94 ? -0.666 10.960 0.052 1.00 87.12 94 LEU A N 1
ATOM 763 C CA . LEU A 1 94 ? 0.061 9.754 0.477 1.00 87.12 94 LEU A CA 1
ATOM 764 C C . LEU A 1 94 ? -0.820 8.820 1.322 1.00 87.12 94 LEU A C 1
ATOM 766 O O . LEU A 1 94 ? -0.760 7.600 1.172 1.00 87.12 94 LEU A O 1
ATOM 770 N N . VAL A 1 95 ? -1.680 9.397 2.169 1.00 88.38 95 VAL A N 1
ATOM 771 C CA . VAL A 1 95 ? -2.671 8.655 2.959 1.00 88.38 95 VAL A CA 1
ATOM 772 C C . VAL A 1 95 ? -4.023 8.632 2.253 1.00 88.38 95 VAL A C 1
ATOM 774 O O . VAL A 1 95 ? -4.564 9.663 1.838 1.00 88.38 95 VAL A O 1
ATOM 777 N N . THR A 1 96 ? -4.600 7.439 2.175 1.00 88.88 96 THR A N 1
ATOM 778 C CA . THR A 1 96 ? -5.909 7.175 1.590 1.00 88.88 96 THR A CA 1
ATOM 779 C C . THR A 1 96 ? -6.856 6.648 2.661 1.00 88.88 96 THR A C 1
ATOM 781 O O . THR A 1 96 ? -6.684 5.535 3.142 1.00 88.88 96 THR A O 1
ATOM 784 N N . SER A 1 97 ? -7.889 7.416 3.008 1.00 84.88 97 SER A N 1
ATOM 785 C CA . SER A 1 97 ? -8.972 6.936 3.875 1.00 84.88 97 SER A CA 1
ATOM 786 C C . SER A 1 97 ? -10.066 6.232 3.072 1.00 84.88 97 SER A C 1
ATOM 788 O O . SER A 1 97 ? -10.479 6.716 2.006 1.00 84.88 97 SER A O 1
ATOM 790 N N . VAL A 1 98 ? -10.579 5.127 3.602 1.00 84.31 98 VAL A N 1
ATOM 791 C CA . VAL A 1 98 ? -11.781 4.433 3.119 1.00 84.31 98 VAL A CA 1
ATOM 792 C C . VAL A 1 98 ? -12.702 4.117 4.294 1.00 84.31 98 VAL A C 1
ATOM 794 O O . VAL A 1 98 ? -12.229 3.822 5.385 1.00 84.31 98 VAL A O 1
ATOM 797 N N . VAL A 1 99 ? -14.016 4.195 4.085 1.00 79.19 99 VAL A N 1
ATOM 798 C CA . VAL A 1 99 ? -15.011 3.853 5.112 1.00 79.19 99 VAL A CA 1
ATOM 799 C C . VAL A 1 99 ? -15.522 2.445 4.838 1.00 79.19 99 VAL A C 1
ATOM 801 O O . VAL A 1 99 ? -16.004 2.165 3.742 1.00 79.19 99 VAL A O 1
ATOM 804 N N . ILE A 1 100 ? -15.416 1.553 5.819 1.00 72.69 100 ILE A N 1
ATOM 805 C CA . ILE A 1 100 ? -15.827 0.149 5.715 1.00 72.69 100 ILE A CA 1
ATOM 806 C C . ILE A 1 100 ? -16.714 -0.154 6.910 1.00 72.69 100 ILE A C 1
ATOM 808 O O . ILE A 1 100 ? -16.275 0.016 8.042 1.00 72.69 100 ILE A O 1
ATOM 812 N N . GLU A 1 101 ? -17.946 -0.608 6.673 1.00 69.00 101 GLU A N 1
ATOM 813 C CA . GLU A 1 101 ? -18.880 -0.989 7.750 1.00 69.00 101 GLU A CA 1
ATOM 814 C C . GLU A 1 101 ? -19.000 0.090 8.853 1.00 69.00 101 GLU A C 1
ATOM 816 O O . GLU A 1 101 ? -19.079 -0.222 10.037 1.00 69.00 101 GLU A O 1
ATOM 821 N N . CYS A 1 102 ? -19.011 1.368 8.445 1.00 68.44 102 CYS A N 1
ATOM 822 C CA . CYS A 1 102 ? -19.060 2.561 9.306 1.00 68.44 102 CYS A CA 1
ATOM 823 C C . CYS A 1 102 ? -17.783 2.887 10.108 1.00 68.44 102 CYS A C 1
ATOM 825 O O . CYS A 1 102 ? -17.819 3.778 10.953 1.00 68.44 102 CYS A O 1
ATOM 827 N N . GLU A 1 103 ? -16.650 2.244 9.821 1.00 72.25 103 GLU A N 1
ATOM 828 C CA . GLU A 1 103 ? -15.340 2.606 10.375 1.00 72.25 103 GLU A CA 1
ATOM 829 C C . GLU A 1 103 ? -14.440 3.228 9.299 1.00 72.25 103 GLU A C 1
ATOM 831 O O . GLU A 1 103 ? -14.303 2.685 8.200 1.00 72.25 103 GLU A O 1
ATOM 836 N N . GLU A 1 104 ? -13.802 4.359 9.611 1.00 77.06 104 GLU A N 1
ATOM 837 C CA . GLU A 1 104 ? -12.761 4.934 8.757 1.00 77.06 104 GLU A CA 1
ATOM 838 C C . GLU A 1 104 ? -11.453 4.159 8.949 1.00 77.06 104 GLU A C 1
AT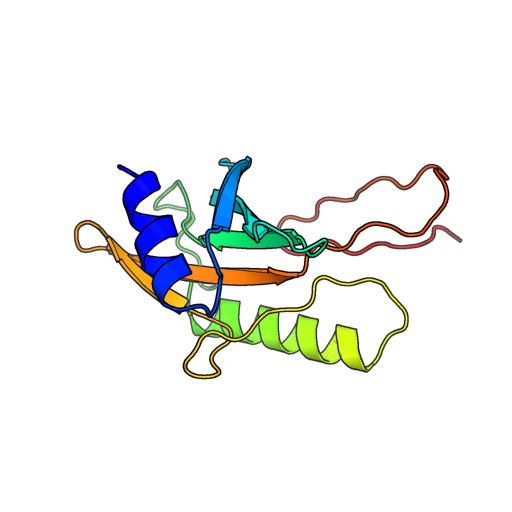OM 840 O O . GLU A 1 104 ? -10.978 3.964 10.067 1.00 77.06 104 GLU A O 1
ATOM 845 N N . VAL A 1 105 ? -10.874 3.700 7.842 1.00 79.44 105 VAL A N 1
ATOM 846 C CA . VAL A 1 105 ? -9.588 3.010 7.809 1.00 79.44 105 VAL A CA 1
ATOM 847 C C . VAL A 1 105 ? -8.631 3.800 6.938 1.00 79.44 105 VAL A C 1
ATOM 849 O O . VAL A 1 105 ? -8.931 4.126 5.786 1.00 79.44 105 VAL A O 1
ATOM 852 N N . HIS A 1 106 ? -7.461 4.090 7.497 1.00 85.75 106 HIS A N 1
ATOM 853 C CA . HIS A 1 106 ? -6.383 4.759 6.791 1.00 85.75 106 HIS A CA 1
ATOM 854 C C . HIS A 1 106 ? -5.468 3.732 6.133 1.00 85.75 106 HIS A C 1
ATOM 856 O O . HIS A 1 106 ? -5.018 2.763 6.746 1.00 85.75 106 HIS A O 1
ATOM 862 N N . CYS A 1 107 ? -5.179 3.965 4.864 1.00 86.69 107 CYS A N 1
ATOM 863 C CA . CYS A 1 107 ? -4.375 3.094 4.031 1.00 86.69 107 CYS A CA 1
ATOM 864 C C . CYS A 1 107 ? -3.232 3.890 3.408 1.00 86.69 107 CYS A C 1
ATOM 866 O O . CYS A 1 107 ? -3.393 5.061 3.058 1.00 86.69 107 CYS A O 1
ATOM 868 N N . SER A 1 108 ? -2.089 3.242 3.223 1.00 89.06 108 SER A N 1
ATOM 869 C CA . SER A 1 108 ? -0.972 3.784 2.456 1.00 89.06 108 SER A CA 1
ATOM 870 C C . SER A 1 108 ? -0.458 2.748 1.468 1.00 89.06 108 SER A C 1
ATOM 872 O O . SER A 1 108 ? -0.515 1.542 1.715 1.00 89.06 108 SER A O 1
ATOM 874 N N . VAL A 1 109 ? 0.030 3.221 0.326 1.00 89.06 109 VAL A N 1
ATOM 875 C CA . VAL A 1 109 ? 0.668 2.379 -0.686 1.00 89.06 109 VAL A CA 1
ATOM 876 C C . VAL A 1 109 ? 2.133 2.765 -0.756 1.00 89.06 109 VAL A C 1
ATOM 878 O O . VAL A 1 109 ? 2.466 3.944 -0.834 1.00 89.06 109 VAL A O 1
ATOM 881 N N . LEU A 1 110 ? 3.004 1.768 -0.718 1.00 88.19 110 LEU A N 1
ATOM 882 C CA . LEU A 1 110 ? 4.451 1.914 -0.771 1.00 88.19 110 LEU A CA 1
ATOM 883 C C . LEU A 1 110 ? 4.980 1.102 -1.956 1.00 88.19 110 LEU A C 1
ATOM 885 O O . LEU A 1 110 ? 4.467 0.022 -2.245 1.00 88.19 110 LEU A O 1
ATOM 889 N N . LYS A 1 111 ? 6.013 1.581 -2.647 1.00 86.06 111 LYS A N 1
ATOM 890 C CA . LYS A 1 111 ? 6.751 0.760 -3.609 1.00 86.06 111 LYS A CA 1
ATOM 891 C C . LYS A 1 111 ? 7.475 -0.354 -2.869 1.00 86.06 111 LYS A C 1
ATOM 893 O O . LYS A 1 111 ? 8.081 -0.140 -1.818 1.00 86.06 111 LYS A O 1
ATOM 898 N N . TRP A 1 112 ? 7.411 -1.548 -3.439 1.00 79.69 112 TRP A N 1
ATOM 899 C CA . TRP A 1 112 ? 8.167 -2.680 -2.944 1.00 79.69 112 TRP A CA 1
ATOM 900 C C . TRP A 1 112 ? 9.643 -2.485 -3.279 1.00 79.69 112 TRP A C 1
ATOM 902 O O . TRP A 1 112 ? 10.010 -2.352 -4.445 1.00 79.69 112 TRP A O 1
ATOM 912 N N . ILE A 1 113 ? 10.494 -2.513 -2.260 1.00 71.94 113 ILE A N 1
ATOM 913 C CA . ILE A 1 113 ? 11.939 -2.584 -2.450 1.00 71.94 113 ILE A CA 1
ATOM 914 C C . ILE A 1 113 ? 12.340 -4.042 -2.648 1.00 71.94 113 ILE A C 1
ATOM 916 O O . ILE A 1 113 ? 12.134 -4.894 -1.783 1.00 71.94 113 ILE A O 1
ATOM 920 N N . VAL A 1 114 ? 12.890 -4.338 -3.823 1.00 60.62 114 VAL A N 1
ATOM 921 C CA . VAL A 1 114 ? 13.643 -5.570 -4.048 1.00 60.62 114 VAL A CA 1
ATOM 922 C C . VAL A 1 114 ? 15.075 -5.306 -3.578 1.00 60.62 114 VAL A C 1
ATOM 924 O O . VAL A 1 114 ? 15.703 -4.378 -4.088 1.00 60.62 114 VAL A O 1
ATOM 927 N N . PRO A 1 115 ? 15.606 -6.038 -2.585 1.00 50.81 115 PRO A N 1
ATOM 928 C CA . PRO A 1 115 ? 17.000 -5.867 -2.205 1.00 50.81 115 PRO A CA 1
ATOM 929 C C . PRO A 1 115 ? 17.872 -6.244 -3.409 1.00 50.81 115 PRO A C 1
ATOM 931 O O . PRO A 1 115 ? 17.836 -7.380 -3.877 1.00 50.81 115 PRO A O 1
ATOM 934 N N . LEU A 1 116 ? 18.628 -5.276 -3.933 1.00 42.75 116 LEU A N 1
ATOM 935 C CA . LEU A 1 116 ? 19.591 -5.483 -5.023 1.00 42.75 116 LEU A CA 1
ATOM 936 C C . LEU A 1 116 ? 20.912 -6.099 -4.529 1.00 42.75 116 LEU A C 1
ATOM 938 O O . LEU A 1 116 ? 21.815 -6.336 -5.329 1.00 42.75 116 LEU A O 1
ATOM 942 N N . TRP A 1 117 ? 21.036 -6.391 -3.231 1.00 43.19 117 TRP A N 1
ATOM 943 C CA . TRP A 1 117 ? 22.223 -7.045 -2.693 1.00 43.19 117 TRP A CA 1
ATOM 944 C C . TRP A 1 117 ? 22.202 -8.561 -2.937 1.00 43.19 117 TRP A C 1
ATOM 946 O O . TRP A 1 117 ? 21.204 -9.232 -2.649 1.00 43.19 117 TRP A O 1
ATOM 956 N N . PRO A 1 118 ? 23.304 -9.135 -3.450 1.00 35.12 118 PRO A N 1
ATOM 957 C CA . PRO A 1 118 ? 23.404 -10.561 -3.705 1.00 35.12 118 PRO A CA 1
ATOM 958 C C . PRO A 1 118 ? 23.530 -11.305 -2.377 1.00 35.12 118 PRO A C 1
ATOM 960 O O . PRO A 1 118 ? 24.632 -11.383 -1.862 1.00 35.12 118 PRO A O 1
ATOM 963 N N . LYS A 1 119 ? 22.421 -11.835 -1.831 1.00 39.53 119 LYS A N 1
ATOM 964 C CA . LYS A 1 119 ? 22.372 -12.822 -0.723 1.00 39.53 119 LYS A CA 1
ATOM 965 C C . LYS A 1 119 ? 23.598 -12.796 0.215 1.00 39.53 119 LYS A C 1
ATOM 967 O O . LYS A 1 119 ? 24.258 -13.811 0.415 1.00 39.53 119 LYS A O 1
ATOM 972 N N . VAL A 1 120 ? 23.914 -11.643 0.781 1.00 35.72 120 VAL A N 1
ATOM 973 C CA . VAL A 1 120 ? 24.721 -11.567 1.997 1.00 35.72 120 VAL A CA 1
ATOM 974 C C . VAL A 1 120 ? 23.711 -11.511 3.123 1.00 35.72 120 VAL A C 1
ATOM 976 O O . VAL A 1 120 ? 22.646 -10.934 2.928 1.00 35.72 120 VAL A O 1
ATOM 979 N N . ASN A 1 121 ? 23.991 -12.224 4.211 1.00 38.19 121 ASN A N 1
ATOM 980 C CA . ASN A 1 121 ? 23.152 -12.390 5.397 1.00 38.19 121 ASN A CA 1
ATOM 981 C C . ASN A 1 121 ? 22.569 -11.056 5.901 1.00 38.19 121 ASN A C 1
ATOM 983 O O . ASN A 1 121 ? 23.069 -10.473 6.850 1.00 38.19 121 ASN A O 1
ATOM 987 N N . CYS A 1 122 ? 21.515 -10.559 5.263 1.00 36.03 122 CYS A N 1
ATOM 988 C CA . CYS A 1 122 ? 20.763 -9.416 5.729 1.00 36.03 122 CYS A CA 1
ATOM 989 C C . CYS A 1 122 ? 19.677 -9.983 6.630 1.00 36.03 122 CYS A C 1
ATOM 991 O O . CYS A 1 122 ? 18.710 -10.578 6.140 1.00 36.03 122 CYS A O 1
ATOM 993 N N . GLU A 1 123 ? 19.824 -9.814 7.940 1.00 35.03 123 GLU A N 1
ATOM 994 C CA . GLU A 1 123 ? 18.665 -9.886 8.815 1.00 35.03 123 GLU A CA 1
ATOM 995 C C . GLU A 1 123 ? 17.691 -8.805 8.356 1.00 35.03 123 GLU A C 1
ATOM 997 O O . GLU A 1 123 ? 17.944 -7.605 8.456 1.00 35.03 123 GLU A O 1
ATOM 1002 N N . ILE A 1 124 ? 16.572 -9.237 7.774 1.00 40.94 124 ILE A N 1
ATOM 1003 C CA . ILE A 1 124 ? 15.460 -8.344 7.492 1.00 40.94 124 ILE A CA 1
ATOM 1004 C C . ILE A 1 124 ? 14.874 -7.978 8.855 1.00 40.94 124 ILE A C 1
ATOM 1006 O O . ILE A 1 124 ? 13.987 -8.663 9.368 1.00 40.94 124 ILE A O 1
ATOM 1010 N N . LEU A 1 125 ? 15.399 -6.921 9.471 1.00 36.00 125 LEU A N 1
ATOM 1011 C CA . LEU A 1 125 ? 14.855 -6.386 10.708 1.00 36.00 125 LEU A CA 1
ATOM 1012 C C . LEU A 1 125 ? 13.524 -5.703 10.383 1.00 36.00 125 LEU A C 1
ATOM 1014 O O . LEU A 1 125 ? 13.451 -4.533 10.013 1.00 36.00 125 LEU A O 1
ATOM 1018 N N . TYR A 1 126 ? 12.445 -6.476 10.504 1.00 38.62 126 TYR A N 1
ATOM 1019 C CA . TYR A 1 126 ? 11.076 -5.978 10.494 1.00 38.62 126 TYR A CA 1
ATOM 1020 C C . TYR A 1 126 ? 10.810 -5.222 11.800 1.00 38.62 126 TYR A C 1
ATOM 1022 O O . TYR A 1 126 ? 10.170 -5.741 12.714 1.00 38.62 126 TYR A O 1
ATOM 1030 N N . TYR A 1 127 ? 11.298 -3.986 11.899 1.00 33.41 127 TYR A N 1
ATOM 1031 C CA . TYR A 1 127 ? 10.777 -3.058 12.897 1.00 33.41 127 TYR A CA 1
ATOM 1032 C C . TYR A 1 127 ? 9.315 -2.736 12.551 1.00 33.41 127 TYR A C 1
ATOM 1034 O O . TYR A 1 127 ? 8.968 -2.673 11.369 1.00 33.41 127 TYR A O 1
ATOM 1042 N N . PRO A 1 128 ? 8.430 -2.545 13.543 1.00 35.62 128 PRO A N 1
ATOM 1043 C CA . PRO A 1 128 ? 6.980 -2.637 13.356 1.00 35.62 128 PRO A CA 1
ATOM 1044 C C . PRO A 1 128 ? 6.356 -1.636 12.359 1.00 35.62 128 PRO A C 1
ATOM 1046 O O . PRO A 1 128 ? 5.183 -1.791 12.018 1.00 35.62 128 PRO A O 1
ATOM 1049 N N . PHE A 1 129 ? 7.111 -0.660 11.833 1.00 38.38 129 PHE A N 1
ATOM 1050 C CA . PHE A 1 129 ? 6.577 0.388 10.954 1.00 38.38 129 PHE A CA 1
ATOM 1051 C C . PHE A 1 129 ? 7.404 0.725 9.695 1.00 38.38 129 PHE A C 1
ATOM 1053 O O . PHE A 1 129 ? 6.837 1.306 8.774 1.00 38.38 129 PHE A O 1
ATOM 1060 N N . THR A 1 130 ? 8.656 0.272 9.544 1.00 39.69 130 THR A N 1
ATOM 1061 C CA . THR A 1 130 ? 9.482 0.607 8.361 1.00 39.69 130 THR A CA 1
ATOM 1062 C C . THR A 1 130 ? 10.433 -0.528 7.990 1.00 39.69 130 THR A C 1
ATOM 1064 O O . THR A 1 130 ? 11.134 -1.050 8.853 1.00 39.69 130 THR A O 1
ATOM 1067 N N . LEU A 1 131 ? 10.502 -0.882 6.699 1.00 44.97 131 LEU A N 1
ATOM 1068 C CA . LEU A 1 131 ? 11.590 -1.711 6.174 1.00 44.97 131 LEU A CA 1
ATOM 1069 C C . LEU A 1 131 ? 12.809 -0.808 5.935 1.00 44.97 131 LEU A C 1
ATOM 1071 O O . LEU A 1 131 ? 12.807 -0.020 4.989 1.00 44.97 131 LEU A O 1
ATOM 1075 N N . ILE A 1 132 ? 13.815 -0.902 6.802 1.00 43.69 132 ILE A N 1
ATOM 1076 C CA . ILE A 1 132 ? 15.102 -0.220 6.635 1.00 43.69 132 ILE A CA 1
ATOM 1077 C C . ILE A 1 132 ? 16.153 -1.304 6.425 1.00 43.69 132 ILE A C 1
ATOM 1079 O O . ILE A 1 132 ? 16.325 -2.176 7.274 1.00 43.69 132 ILE A O 1
ATOM 1083 N N . LEU A 1 133 ? 16.821 -1.279 5.274 1.00 41.81 133 LEU A N 1
ATOM 1084 C CA . LEU A 1 133 ? 17.973 -2.136 5.018 1.00 41.81 133 LEU A CA 1
ATOM 1085 C C . LEU A 1 133 ? 19.218 -1.415 5.534 1.00 41.81 133 LEU A C 1
ATOM 1087 O O . LEU A 1 133 ? 19.641 -0.425 4.942 1.00 41.81 133 LEU A O 1
ATOM 1091 N N . PHE A 1 134 ? 19.782 -1.904 6.636 1.00 34.25 134 PHE A N 1
ATOM 1092 C CA . PHE A 1 134 ? 21.095 -1.477 7.110 1.00 34.25 134 PHE A CA 1
ATOM 1093 C C . PHE A 1 134 ? 22.164 -2.446 6.585 1.00 34.25 134 PHE A C 1
ATOM 1095 O O . PHE A 1 134 ? 21.965 -3.660 6.681 1.00 34.25 134 PHE A O 1
ATOM 1102 N N . PRO A 1 135 ? 23.286 -1.957 6.033 1.00 30.97 135 PRO A N 1
ATOM 1103 C CA . PRO A 1 135 ? 24.508 -2.749 5.991 1.00 30.97 135 PRO A CA 1
ATOM 1104 C C . PRO A 1 135 ? 25.066 -2.858 7.421 1.00 30.97 135 PRO A C 1
ATOM 1106 O O . PRO A 1 135 ? 25.142 -1.847 8.116 1.00 30.97 135 PRO A O 1
ATOM 1109 N N . GLU A 1 136 ? 25.426 -4.061 7.876 1.00 37.81 136 GLU A N 1
ATOM 1110 C CA . GLU A 1 136 ? 26.318 -4.177 9.039 1.00 37.81 136 GLU A CA 1
ATOM 1111 C C . GLU A 1 136 ? 27.720 -3.700 8.630 1.00 37.81 136 GLU A C 1
ATOM 1113 O O . GLU A 1 136 ? 28.209 -4.078 7.560 1.00 37.81 136 GLU A O 1
ATOM 1118 N N . GLU A 1 137 ? 28.319 -2.844 9.464 1.00 40.00 137 GLU A N 1
ATOM 1119 C CA . GLU A 1 137 ? 29.755 -2.518 9.442 1.00 40.00 137 GLU A CA 1
ATOM 1120 C C . GLU A 1 137 ? 30.604 -3.700 9.925 1.00 40.00 137 GLU A C 1
ATOM 1122 O O . GLU A 1 137 ? 30.220 -4.338 10.933 1.00 40.00 137 GLU A O 1
#

Radius of gyration: 15.24 Å; chains: 1; bounding box: 49×26×40 Å